Protein AF-A0A7G8Q4E8-F1 (afdb_monomer_lite)

Foldseek 3Di:
DQAAAQDGDLVSLCVFFNDDSDQLQAADVHPGADVDPQQVLGHNHSVPGDRNSRHRGGLFWDKDKEKEAEEDEDEPEPDPPDQKDKDKTKMFMDIDIDLPAKWKAKDWPDKDLPWDDWDWGDRDRMTITITIHGEQRWIKTKMWMWMDSPPDIDIYIYIYTYHHYYDD

Radius of gyration: 24.04 Å; chains: 1; bounding box: 53×22×68 Å

Secondary structure (DSSP, 8-state):
--B--SS--HHHHHHHH-SSS-GGGG-BTSSSB--SGGGTTS-SSGGG--GGGGTT-BS----EEEEEE-EEEEE--S----SEEEEEEEEEEEEESTTS--EEEEEEEEEETT--S-B---SSSEEEEEEEEEBTS-EEEEEEEEEE-SS-EEEEEEEEEEEEE---

Structure (mmCIF, N/CA/C/O backbone):
data_AF-A0A7G8Q4E8-F1
#
_entry.id   AF-A0A7G8Q4E8-F1
#
loop_
_atom_site.group_PDB
_atom_site.id
_atom_site.type_symbol
_atom_site.label_atom_id
_atom_site.label_alt_id
_atom_site.label_comp_id
_atom_site.label_asym_id
_atom_site.label_entity_id
_atom_site.label_seq_id
_atom_site.pdbx_PDB_ins_code
_atom_site.Cartn_x
_atom_site.Cartn_y
_atom_site.Cartn_z
_atom_site.occupancy
_atom_site.B_iso_or_equiv
_atom_site.auth_seq_id
_atom_site.auth_comp_id
_atom_site.auth_asym_id
_atom_site.auth_atom_id
_atom_site.pdbx_PDB_model_num
ATOM 1 N N . MET A 1 1 ? -3.031 -4.832 23.045 1.00 62.97 1 MET A N 1
ATOM 2 C CA . MET A 1 1 ? -4.295 -4.534 22.346 1.00 62.97 1 MET A CA 1
ATOM 3 C C . MET A 1 1 ? -5.401 -4.659 23.369 1.00 62.97 1 MET A C 1
ATOM 5 O O . MET A 1 1 ? -5.526 -5.732 23.943 1.00 62.97 1 MET A O 1
ATOM 9 N N . ALA A 1 2 ? -6.085 -3.564 23.694 1.00 76.00 2 ALA A N 1
ATOM 10 C CA . ALA A 1 2 ? -7.122 -3.586 24.716 1.00 76.00 2 ALA A CA 1
ATOM 11 C C . ALA A 1 2 ? -8.454 -4.004 24.078 1.00 76.00 2 ALA A C 1
ATOM 13 O O . ALA A 1 2 ? -8.863 -3.472 23.043 1.00 76.00 2 ALA A O 1
ATOM 14 N N . THR A 1 3 ? -9.099 -4.988 24.682 1.00 89.50 3 THR A N 1
ATOM 15 C CA . THR A 1 3 ? -10.456 -5.425 24.358 1.00 89.50 3 THR A CA 1
ATOM 16 C C . THR A 1 3 ? -11.281 -5.271 25.616 1.00 89.50 3 THR A C 1
ATOM 18 O O . THR A 1 3 ? -10.781 -5.513 26.717 1.00 89.50 3 THR A O 1
ATOM 21 N N . VAL A 1 4 ? -12.539 -4.899 25.460 1.00 92.31 4 VAL A N 1
ATOM 22 C CA . VAL A 1 4 ? -13.458 -4.807 26.589 1.00 92.31 4 VAL A CA 1
ATOM 23 C C . VAL A 1 4 ? -13.683 -6.217 27.178 1.00 92.31 4 VAL A C 1
ATOM 25 O O . VAL A 1 4 ? -13.922 -7.162 26.416 1.00 92.31 4 VAL A O 1
ATOM 28 N N . PRO A 1 5 ? -13.569 -6.401 28.508 1.00 94.44 5 PRO A N 1
ATOM 29 C CA . PRO A 1 5 ? -13.667 -7.711 29.153 1.00 94.44 5 PRO A CA 1
ATOM 30 C C . PRO A 1 5 ? -15.104 -8.262 29.161 1.00 94.44 5 PRO A C 1
ATOM 32 O O . PRO A 1 5 ? -16.059 -7.569 28.825 1.00 94.44 5 PRO A O 1
ATOM 35 N N . ALA A 1 6 ? -15.267 -9.520 29.590 1.00 94.06 6 ALA A N 1
ATOM 36 C CA . ALA A 1 6 ? -16.565 -10.208 29.642 1.00 94.06 6 ALA A CA 1
ATOM 37 C C . ALA A 1 6 ? -17.593 -9.574 30.600 1.00 94.06 6 ALA A C 1
ATOM 39 O O . ALA A 1 6 ? -18.791 -9.727 30.386 1.00 94.06 6 ALA A O 1
ATOM 40 N N . ASN A 1 7 ? -17.131 -8.853 31.626 1.00 94.25 7 ASN A N 1
ATOM 41 C CA . ASN A 1 7 ? -17.969 -8.090 32.555 1.00 94.25 7 ASN A CA 1
ATOM 42 C C . ASN A 1 7 ? -17.625 -6.598 32.429 1.00 94.25 7 ASN A C 1
ATOM 44 O O . ASN A 1 7 ? -16.847 -6.085 33.234 1.00 94.25 7 ASN A O 1
ATOM 48 N N . PRO A 1 8 ? -18.124 -5.930 31.379 1.00 95.31 8 PRO A N 1
ATOM 49 C CA . PRO A 1 8 ? -17.721 -4.578 31.029 1.00 95.31 8 PRO A CA 1
ATOM 50 C C . PRO A 1 8 ? -18.204 -3.541 32.038 1.00 95.31 8 PRO A C 1
ATOM 52 O O . PRO A 1 8 ? -19.367 -3.530 32.439 1.00 95.31 8 PRO A O 1
ATOM 55 N N . SER A 1 9 ? -17.315 -2.614 32.379 1.00 95.69 9 SER A N 1
ATOM 56 C CA . SER A 1 9 ? -17.631 -1.376 33.086 1.00 95.69 9 SER A CA 1
ATOM 57 C C . SER A 1 9 ? -17.458 -0.156 32.174 1.00 95.69 9 SER A C 1
ATOM 59 O O . SER A 1 9 ? -16.783 -0.212 31.146 1.00 95.69 9 SER A O 1
ATOM 61 N N . LEU A 1 10 ? -18.025 0.989 32.570 1.00 94.94 10 LEU A N 1
ATOM 62 C CA . LEU A 1 10 ? -17.776 2.266 31.883 1.00 94.94 10 LEU A CA 1
ATOM 63 C C . LEU A 1 10 ? -16.286 2.629 31.860 1.00 94.94 10 LEU A C 1
ATOM 65 O O . LEU A 1 10 ? -15.799 3.160 30.866 1.00 94.94 10 LEU A O 1
ATOM 69 N N . GLN A 1 11 ? -15.543 2.292 32.918 1.00 95.19 11 GLN A N 1
ATOM 70 C CA . GLN A 1 11 ? -14.105 2.535 32.957 1.00 95.19 11 GLN A CA 1
ATOM 71 C C . GLN A 1 11 ? -13.361 1.696 31.911 1.00 95.19 11 GLN A C 1
ATOM 73 O O . GLN A 1 11 ? -12.400 2.182 31.324 1.00 95.19 11 GLN A O 1
ATOM 78 N N . ASP A 1 12 ? -13.813 0.472 31.624 1.00 94.62 12 ASP A N 1
ATOM 79 C CA . ASP A 1 12 ? -13.217 -0.347 30.563 1.00 94.62 12 ASP A CA 1
ATOM 80 C C . ASP A 1 12 ? -13.420 0.280 29.183 1.00 94.62 12 ASP A C 1
ATOM 82 O O . ASP A 1 12 ? -12.501 0.265 28.365 1.00 94.62 12 ASP A O 1
ATOM 86 N N . LEU A 1 13 ? -14.582 0.896 28.935 1.00 93.88 13 LEU A N 1
ATOM 87 C CA . LEU A 1 13 ? -14.824 1.652 27.704 1.00 93.88 13 LEU A CA 1
ATOM 88 C C . LEU A 1 13 ? -13.880 2.846 27.585 1.00 93.88 13 LEU A C 1
ATOM 90 O O . LEU A 1 13 ? -13.263 3.020 26.538 1.00 93.88 13 LEU A O 1
ATOM 94 N N . VAL A 1 14 ? -13.696 3.615 28.661 1.00 92.00 14 VAL A N 1
ATOM 95 C CA . VAL A 1 14 ? -12.724 4.721 28.695 1.00 92.00 14 VAL A CA 1
ATOM 96 C C . VAL A 1 14 ? -11.303 4.207 28.453 1.00 92.00 14 VAL A C 1
ATOM 98 O O . VAL A 1 14 ? -10.547 4.812 27.698 1.00 92.00 14 VAL A O 1
ATOM 101 N N . ASN A 1 15 ? -10.938 3.067 29.036 1.00 89.19 15 ASN A N 1
ATOM 102 C CA . ASN A 1 15 ? -9.609 2.483 28.871 1.00 89.19 15 ASN A CA 1
ATOM 103 C C . ASN A 1 15 ? -9.355 1.978 27.438 1.00 89.19 15 ASN A C 1
ATOM 105 O O . ASN A 1 15 ? -8.225 2.055 26.957 1.00 89.19 15 ASN A O 1
ATOM 109 N N . VAL A 1 16 ? -10.376 1.442 26.759 1.00 89.44 16 VAL A N 1
ATOM 110 C CA . VAL A 1 16 ? -10.256 0.872 25.403 1.00 89.44 16 VAL A CA 1
ATOM 111 C C . VAL A 1 16 ? -10.431 1.934 24.312 1.00 89.44 16 VAL A C 1
ATOM 113 O O . VAL A 1 16 ? -9.680 1.943 23.337 1.00 89.44 16 VAL A O 1
ATOM 116 N N . PHE A 1 17 ? -11.416 2.818 24.461 1.00 87.94 17 PHE A N 1
ATOM 117 C CA . PHE A 1 17 ? -11.867 3.762 23.432 1.00 87.94 17 PHE A CA 1
ATOM 118 C C . PHE A 1 17 ? -11.588 5.240 23.774 1.00 87.94 17 PHE A C 1
ATOM 120 O O . PHE A 1 17 ? -11.734 6.096 22.905 1.00 87.94 17 PHE A O 1
ATOM 127 N N . GLY A 1 18 ? -11.171 5.569 25.004 1.00 87.56 18 GLY A N 1
ATOM 128 C CA . GLY A 1 18 ? -11.050 6.954 25.487 1.00 87.56 18 GLY A CA 1
ATOM 129 C C . GLY A 1 18 ? -12.408 7.591 25.791 1.00 87.56 18 GLY A C 1
ATOM 130 O O . GLY A 1 18 ? -13.414 6.895 25.849 1.00 87.56 1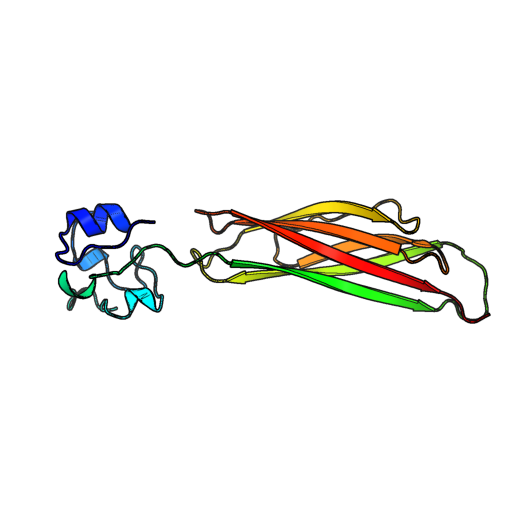8 GLY A O 1
ATOM 131 N N . GLY A 1 19 ? -12.462 8.914 25.969 1.00 87.81 19 GLY A N 1
ATOM 132 C CA . GLY A 1 19 ? -13.724 9.666 26.015 1.00 87.81 19 GLY A CA 1
ATOM 133 C C . GLY A 1 19 ? -14.264 10.044 27.408 1.00 87.81 19 GLY A C 1
ATOM 134 O O . GLY A 1 19 ? -13.593 9.839 28.418 1.00 87.81 19 GLY A O 1
ATOM 135 N N . PRO A 1 20 ? -15.465 10.652 27.450 1.00 86.56 20 PRO A N 1
ATOM 136 C CA . PRO A 1 20 ? -16.015 11.343 28.626 1.00 86.56 20 PRO A CA 1
ATOM 137 C C . PRO A 1 20 ? -16.535 10.440 29.759 1.00 86.56 20 PRO A C 1
ATOM 139 O O . PRO A 1 20 ? -16.848 10.951 30.833 1.00 86.56 20 PRO A O 1
ATOM 142 N N . GLY A 1 21 ? -16.610 9.118 29.563 1.00 87.25 21 GLY A N 1
ATOM 143 C CA . GLY A 1 21 ? -17.065 8.183 30.600 1.00 87.25 21 GLY A CA 1
ATOM 144 C C . GLY A 1 21 ? -18.586 8.052 30.741 1.00 87.25 21 GLY A C 1
ATOM 145 O O . GLY A 1 21 ? -19.054 7.554 31.763 1.00 87.25 21 GLY A O 1
ATOM 146 N N . ASP A 1 22 ? -19.357 8.453 29.728 1.00 92.62 22 ASP A N 1
ATOM 147 C CA . ASP A 1 22 ? -20.792 8.169 29.595 1.00 92.62 22 ASP A CA 1
ATOM 148 C C . ASP A 1 22 ? -21.068 7.169 28.467 1.00 92.62 22 ASP A C 1
ATOM 150 O O . ASP A 1 22 ? -20.412 7.190 27.431 1.00 92.62 22 ASP A O 1
ATOM 154 N N . LEU A 1 23 ? -22.063 6.297 28.649 1.00 93.81 23 LEU A N 1
ATOM 155 C CA . LEU A 1 23 ? -22.327 5.207 27.704 1.00 93.81 23 LEU A CA 1
ATOM 156 C C . LEU A 1 23 ? -22.778 5.717 26.324 1.00 93.81 23 LEU A C 1
ATOM 158 O O . LEU A 1 23 ? -22.402 5.144 25.306 1.00 93.81 23 LEU A O 1
ATOM 162 N N . PHE A 1 24 ? -23.543 6.811 26.286 1.00 93.50 24 PHE A N 1
ATOM 163 C CA . PHE A 1 24 ? -24.178 7.352 25.077 1.00 93.50 24 PHE A CA 1
ATOM 164 C C . PHE A 1 24 ? -23.170 7.830 24.019 1.00 93.50 24 PHE A C 1
ATOM 166 O O . PHE A 1 24 ? -23.496 7.872 22.829 1.00 93.50 24 PHE A O 1
ATOM 173 N N . SER A 1 25 ? -21.940 8.137 24.434 1.00 93.00 25 SER A N 1
ATOM 174 C CA . SER A 1 25 ? -20.835 8.542 23.560 1.00 93.00 25 SER A CA 1
ATOM 175 C C . SER A 1 25 ? -20.199 7.391 22.761 1.00 93.00 25 SER A C 1
ATOM 177 O O . SER A 1 25 ? -19.428 7.644 21.833 1.00 93.00 25 SER A O 1
ATOM 179 N N . TYR A 1 26 ? -20.517 6.131 23.080 1.00 94.00 26 TYR A N 1
ATOM 180 C CA . TYR A 1 26 ? -19.853 4.941 22.527 1.00 94.00 26 TYR A CA 1
ATOM 181 C C . TYR A 1 26 ? -20.682 4.189 21.472 1.00 94.00 26 TYR A C 1
ATOM 183 O O . TYR A 1 26 ? -20.517 2.984 21.293 1.00 94.00 26 TYR A O 1
ATOM 191 N N . ALA A 1 27 ? -21.576 4.868 20.748 1.00 94.69 27 ALA A N 1
ATOM 192 C CA . ALA A 1 27 ? -22.287 4.229 19.640 1.00 94.69 27 ALA A CA 1
ATOM 193 C C . ALA A 1 27 ? -21.312 3.785 18.539 1.00 94.69 27 ALA A C 1
ATOM 195 O O . ALA A 1 27 ? -20.378 4.515 18.184 1.00 94.69 27 ALA A O 1
ATOM 196 N N . ARG A 1 28 ? -21.537 2.592 17.976 1.00 92.31 28 ARG A N 1
ATOM 197 C CA . ARG A 1 28 ? -20.723 2.076 16.870 1.00 92.31 28 ARG A CA 1
ATOM 198 C C . ARG A 1 28 ? -20.829 2.999 15.659 1.00 92.31 28 ARG A C 1
ATOM 200 O O . ARG A 1 28 ? -21.919 3.356 15.231 1.00 92.31 28 ARG A O 1
ATOM 207 N N . GLY A 1 29 ? -19.684 3.332 15.069 1.00 83.75 29 GLY A N 1
ATOM 208 C CA . GLY A 1 29 ? -19.599 4.289 13.965 1.00 83.75 29 GLY A CA 1
ATOM 209 C C . GLY A 1 29 ? -19.691 5.749 14.400 1.00 83.75 29 GLY A C 1
ATOM 210 O O . GLY A 1 29 ? -19.625 6.630 13.546 1.00 83.75 29 GLY A O 1
ATOM 211 N N . GLY A 1 30 ? -19.802 6.009 15.706 1.00 84.62 30 GLY A N 1
ATOM 212 C CA . GLY A 1 30 ? -19.587 7.324 16.292 1.00 84.62 30 GLY A CA 1
ATOM 213 C C . GLY A 1 30 ? -18.101 7.686 16.382 1.00 84.62 30 GLY A C 1
ATOM 214 O O . GLY A 1 30 ? -17.232 7.014 15.829 1.00 84.62 30 GLY A O 1
ATOM 215 N N . GLY A 1 31 ? -17.797 8.758 17.119 1.00 81.81 31 GLY A N 1
ATOM 216 C CA . GLY A 1 31 ? -16.431 9.286 17.230 1.00 81.81 31 GLY A CA 1
ATOM 217 C C . GLY A 1 31 ? -15.456 8.430 18.049 1.00 81.81 31 GLY A C 1
ATOM 218 O O . GLY A 1 31 ? -14.252 8.620 17.918 1.00 81.81 31 GLY A O 1
ATOM 219 N N . LEU A 1 32 ? -15.955 7.513 18.888 1.00 88.12 32 LEU A N 1
ATOM 220 C CA . LEU A 1 32 ? -15.127 6.707 19.800 1.00 88.12 32 LEU A CA 1
ATOM 221 C C . LEU A 1 32 ? -15.034 5.232 19.402 1.00 88.12 32 LEU A C 1
ATOM 223 O O . LEU A 1 32 ? -13.978 4.627 19.553 1.00 88.12 32 LEU A O 1
ATOM 227 N N . VAL A 1 33 ? -16.126 4.638 18.911 1.00 88.94 33 VAL A N 1
ATOM 228 C CA . VAL A 1 33 ? -16.211 3.194 18.644 1.00 88.94 33 VAL A CA 1
ATOM 229 C C . VAL A 1 33 ? -16.230 2.952 17.140 1.00 88.94 33 VAL A C 1
ATOM 231 O O . VAL A 1 33 ? -17.238 3.241 16.490 1.00 88.94 33 VAL A O 1
ATOM 234 N N . PRO A 1 34 ? -15.153 2.392 16.560 1.00 84.38 34 PRO A N 1
ATOM 235 C CA . PRO A 1 34 ? -15.069 2.173 15.122 1.00 84.38 34 PRO A CA 1
ATOM 236 C C . PRO A 1 34 ? -16.184 1.268 14.592 1.00 84.38 34 PRO A C 1
ATOM 238 O O . PRO A 1 34 ? -16.570 0.285 15.234 1.00 84.38 34 PRO A O 1
ATOM 241 N N . ASN A 1 35 ? -16.660 1.558 13.378 1.00 84.75 35 ASN A N 1
ATOM 242 C CA . ASN A 1 35 ? -17.623 0.715 12.672 1.00 84.75 35 ASN A CA 1
ATOM 243 C C . ASN A 1 35 ? -16.939 -0.486 11.994 1.00 84.75 35 ASN A C 1
ATOM 245 O O . ASN A 1 35 ? -16.769 -0.520 10.777 1.00 84.75 35 ASN A O 1
ATOM 249 N N . ILE A 1 36 ? -16.536 -1.466 12.800 1.00 79.00 36 ILE A N 1
ATOM 250 C CA . ILE A 1 36 ? -15.834 -2.684 12.368 1.00 79.00 36 ILE A CA 1
ATOM 251 C C . ILE A 1 36 ? -16.586 -3.945 12.785 1.00 79.00 36 ILE A C 1
ATOM 253 O O . ILE A 1 36 ? -17.359 -3.915 13.742 1.00 79.00 36 ILE A O 1
ATOM 257 N N . SER A 1 37 ? -16.309 -5.067 12.113 1.00 83.19 37 SER A N 1
ATOM 258 C CA . SER A 1 37 ? -16.967 -6.360 12.362 1.00 83.19 37 SER A CA 1
ATOM 259 C C . SER A 1 37 ? -16.914 -6.815 13.824 1.00 83.19 37 SER A C 1
ATOM 261 O O . SER A 1 37 ? -17.882 -7.367 14.333 1.00 83.19 37 SER A O 1
ATOM 263 N N . GLN A 1 38 ? -15.808 -6.537 14.516 1.00 84.50 38 GLN A N 1
ATOM 264 C CA . GLN A 1 38 ? -15.582 -6.875 15.923 1.00 84.50 38 GLN A CA 1
ATOM 265 C C . GLN A 1 38 ? -16.534 -6.124 16.860 1.00 84.50 38 GLN A C 1
ATOM 267 O O . GLN A 1 38 ? -16.826 -6.605 17.948 1.00 84.50 38 GLN A O 1
ATOM 272 N N . ASN A 1 39 ? -17.041 -4.969 16.425 1.00 90.06 39 ASN A N 1
ATOM 273 C CA . ASN A 1 39 ? -17.940 -4.131 17.204 1.00 90.06 39 ASN A CA 1
ATOM 274 C C . ASN A 1 39 ? -19.404 -4.300 16.774 1.00 90.06 39 ASN A C 1
ATOM 276 O O . ASN A 1 39 ? -20.246 -3.591 17.299 1.00 90.06 39 ASN A O 1
ATOM 280 N N . TYR A 1 40 ? -19.756 -5.210 15.853 1.00 91.00 40 TYR A N 1
ATOM 281 C CA . TYR A 1 40 ? -21.143 -5.356 15.364 1.00 91.00 40 TYR A CA 1
ATOM 282 C C . TYR A 1 40 ? -22.155 -5.794 16.434 1.00 91.00 40 TYR A C 1
ATOM 284 O O . TYR A 1 40 ? -23.355 -5.661 16.211 1.00 91.00 40 TYR A O 1
ATOM 292 N N . GLY A 1 41 ? -21.691 -6.259 17.599 1.00 93.31 41 GLY A N 1
ATOM 293 C CA . GLY A 1 41 ? -22.539 -6.433 18.784 1.00 93.31 41 GLY A CA 1
ATOM 294 C C . GLY A 1 41 ? -22.983 -5.115 19.434 1.00 93.31 41 GLY A C 1
ATOM 295 O O . GLY A 1 41 ? -23.997 -5.099 20.124 1.00 93.31 41 GLY A O 1
ATOM 296 N N . VAL A 1 42 ? -22.265 -4.014 19.184 1.00 95.06 42 VAL A N 1
ATOM 297 C CA . VAL A 1 42 ? -22.546 -2.662 19.687 1.00 95.06 42 VAL A CA 1
ATOM 298 C C . VAL A 1 42 ? -23.557 -1.956 18.785 1.00 95.06 42 VAL A C 1
ATOM 300 O O . VAL A 1 42 ? -23.375 -1.860 17.563 1.00 95.06 42 VAL A O 1
ATOM 303 N N . SER A 1 43 ? -24.611 -1.421 19.409 1.00 95.75 43 SER A N 1
ATOM 304 C CA . SER A 1 43 ? -25.621 -0.600 18.737 1.00 95.75 43 SER A CA 1
ATOM 305 C C . SER A 1 43 ? -24.985 0.628 18.068 1.00 95.75 43 SER A C 1
ATOM 307 O O . SER A 1 43 ? -24.098 1.280 18.618 1.00 95.75 43 SER A O 1
ATOM 309 N N . ASP A 1 44 ? -25.447 0.967 16.867 1.00 92.88 44 ASP A N 1
ATOM 310 C CA . ASP A 1 44 ? -25.126 2.234 16.191 1.00 92.88 44 ASP A CA 1
ATOM 311 C C . ASP A 1 44 ? -26.025 3.394 16.658 1.00 92.88 44 ASP A C 1
ATOM 313 O O . ASP A 1 44 ? -25.794 4.553 16.320 1.00 92.88 44 ASP A O 1
ATOM 317 N N . ASN A 1 45 ? -27.025 3.098 17.489 1.00 93.56 45 ASN A N 1
ATOM 318 C CA . ASN A 1 45 ? -27.905 4.070 18.114 1.00 93.56 45 ASN A CA 1
ATOM 319 C C . ASN A 1 45 ? -27.551 4.238 19.598 1.00 93.56 45 ASN A C 1
ATOM 321 O O . ASN A 1 45 ? -27.728 3.304 20.388 1.00 93.56 45 ASN A O 1
ATOM 325 N N . SER A 1 46 ? -27.115 5.447 19.972 1.00 91.69 46 SER A N 1
ATOM 326 C CA . SER A 1 46 ? -26.713 5.820 21.336 1.00 91.69 46 SER A CA 1
ATOM 327 C C . SER A 1 46 ? -27.769 5.544 22.408 1.00 91.69 46 SER A C 1
ATOM 329 O O . SER A 1 46 ? -27.412 5.337 23.563 1.00 91.69 46 SER A O 1
ATOM 331 N N . TRP A 1 47 ? -29.056 5.514 22.054 1.00 90.88 47 TRP A N 1
ATOM 332 C CA . TRP A 1 47 ? -30.156 5.298 23.001 1.00 90.88 47 TRP A CA 1
ATOM 333 C C . TRP A 1 47 ? -30.415 3.823 23.336 1.00 90.88 47 TRP A C 1
ATOM 335 O O . TRP A 1 47 ? -31.145 3.540 24.281 1.00 90.88 47 TRP A O 1
ATOM 345 N N . TYR A 1 48 ? -29.819 2.893 22.584 1.00 92.94 48 TYR A N 1
ATOM 346 C CA . TYR A 1 48 ? -29.968 1.443 22.773 1.00 92.94 48 TYR A CA 1
ATOM 347 C C . TYR A 1 48 ? -28.649 0.764 23.161 1.00 92.94 48 TYR A C 1
ATOM 349 O O . TYR A 1 48 ? -28.451 -0.422 22.892 1.00 92.94 48 TYR A O 1
ATOM 357 N N . LEU A 1 49 ? -27.724 1.528 23.748 1.00 95.69 49 LEU A N 1
ATOM 358 C CA . LEU A 1 49 ? -26.451 0.999 24.214 1.00 95.69 49 LEU A CA 1
ATOM 359 C C . LEU A 1 49 ? -26.601 0.318 25.569 1.00 95.69 49 LEU A C 1
ATOM 361 O O . LEU A 1 49 ? -27.160 0.876 26.511 1.00 95.69 49 LEU A O 1
ATOM 365 N N . GLU A 1 50 ? -26.007 -0.862 25.677 1.00 95.44 50 GLU A N 1
ATOM 366 C CA . GLU A 1 50 ? -25.870 -1.602 26.926 1.00 95.44 50 GLU A CA 1
ATOM 367 C C . GLU A 1 50 ? -24.418 -2.041 27.084 1.00 95.44 50 GLU A C 1
ATOM 369 O O . GLU A 1 50 ? -23.784 -2.441 26.110 1.00 95.44 50 GLU A O 1
ATOM 374 N N . LEU A 1 51 ? -23.885 -2.029 28.311 1.00 95.75 51 LEU A N 1
ATOM 375 C CA . LEU A 1 51 ? -22.493 -2.433 28.560 1.00 95.75 51 LEU A CA 1
ATOM 376 C C . LEU A 1 51 ? -22.192 -3.836 28.006 1.00 95.75 51 LEU A C 1
ATOM 378 O O . LE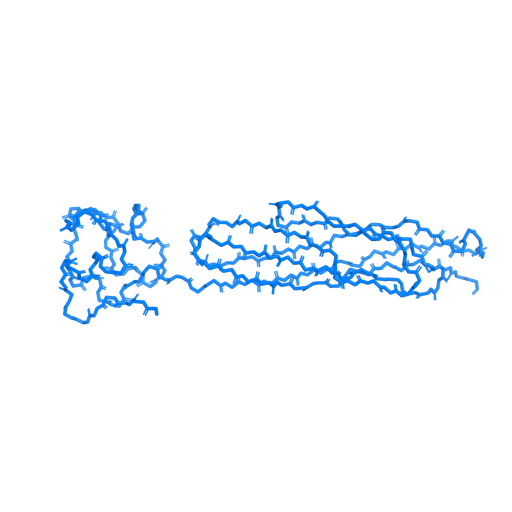U A 1 51 ? -21.139 -4.041 27.411 1.00 95.75 51 LEU A O 1
ATOM 382 N N . ALA A 1 52 ? -23.137 -4.774 28.116 1.00 95.38 52 ALA A N 1
ATOM 383 C CA . ALA A 1 52 ? -22.988 -6.146 27.630 1.00 95.38 52 ALA A CA 1
ATOM 384 C C . ALA A 1 52 ? -22.718 -6.252 26.115 1.00 95.38 52 ALA A C 1
ATOM 386 O O . ALA A 1 52 ? -22.066 -7.196 25.676 1.00 95.38 52 ALA A O 1
ATOM 387 N N . GLN A 1 53 ? -23.161 -5.276 25.317 1.00 96.12 53 GLN A N 1
ATOM 388 C CA . GLN A 1 53 ? -22.919 -5.241 23.870 1.00 96.12 53 GLN A CA 1
ATOM 389 C C . GLN A 1 53 ? -21.440 -5.045 23.517 1.00 96.12 53 GLN A C 1
ATOM 391 O O . GLN A 1 53 ? -21.011 -5.368 22.411 1.00 96.12 53 GLN A O 1
ATOM 396 N N . PHE A 1 54 ? -20.660 -4.510 24.457 1.00 95.12 54 PHE A N 1
ATOM 397 C CA . PHE A 1 54 ? -19.254 -4.205 24.253 1.00 95.12 54 PHE A CA 1
ATOM 398 C C . PHE A 1 54 ? -18.331 -5.371 24.587 1.00 95.12 54 PHE A C 1
ATOM 400 O O . PHE A 1 54 ? -17.132 -5.221 24.420 1.00 95.12 54 PHE A O 1
ATOM 407 N N . VAL A 1 55 ? -18.820 -6.526 25.045 1.00 95.19 55 VAL A N 1
ATOM 408 C CA . VAL A 1 55 ? -17.946 -7.668 25.358 1.00 95.19 55 VAL A CA 1
ATOM 409 C C . VAL A 1 55 ? -17.111 -8.056 24.132 1.00 95.19 55 VAL A C 1
ATOM 411 O O . VAL A 1 55 ? -17.648 -8.405 23.085 1.00 95.19 55 VAL A O 1
ATOM 414 N N . GLY A 1 56 ? -15.782 -7.990 24.260 1.00 90.88 56 GLY A N 1
ATOM 415 C CA . GLY A 1 56 ? -14.850 -8.251 23.159 1.00 90.88 56 GLY A CA 1
ATOM 416 C C . GLY A 1 56 ? -14.727 -7.121 22.129 1.00 90.88 56 GLY A C 1
ATOM 417 O O . GLY A 1 56 ? -13.875 -7.212 21.243 1.00 90.88 56 GLY A O 1
ATOM 418 N N . ALA A 1 57 ? -15.509 -6.044 22.260 1.00 91.25 57 ALA A N 1
ATOM 419 C CA . ALA A 1 57 ? -15.379 -4.857 21.431 1.00 91.25 57 ALA A CA 1
ATOM 420 C C . ALA A 1 57 ? -13.999 -4.226 21.625 1.00 91.25 57 ALA A C 1
ATOM 422 O O . ALA A 1 57 ? -13.365 -4.314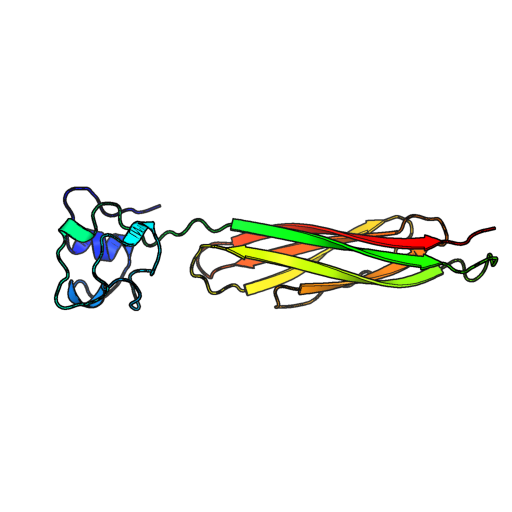 22.686 1.00 91.25 57 ALA A O 1
ATOM 423 N N . THR A 1 58 ? -13.513 -3.592 20.569 1.00 87.31 58 THR A N 1
ATOM 424 C CA . THR A 1 58 ? -12.158 -3.065 20.546 1.00 87.31 58 THR A CA 1
ATOM 425 C C . THR A 1 58 ? -12.053 -1.825 19.680 1.00 87.31 58 THR A C 1
ATOM 427 O O . THR A 1 58 ? -12.739 -1.673 18.667 1.00 87.31 58 THR A O 1
ATOM 430 N N . ASN A 1 59 ? -11.150 -0.936 20.082 1.00 80.06 59 ASN A N 1
ATOM 431 C CA . ASN A 1 59 ? -10.695 0.168 19.248 1.00 80.06 59 ASN A CA 1
ATOM 432 C C . ASN A 1 59 ? -9.617 -0.284 18.242 1.00 80.06 59 ASN A C 1
ATOM 434 O O . ASN A 1 59 ? -9.055 0.518 17.505 1.00 80.06 59 ASN A O 1
ATOM 438 N N . TYR A 1 60 ? -9.274 -1.576 18.234 1.00 71.50 60 TYR A N 1
ATOM 439 C CA . TYR A 1 60 ? -8.261 -2.124 17.352 1.00 71.50 60 TYR A CA 1
ATOM 440 C C . TYR A 1 60 ? -8.873 -2.759 16.110 1.00 71.50 60 TYR A C 1
ATOM 442 O O . TYR A 1 60 ? -9.567 -3.773 16.172 1.00 71.50 60 TYR A O 1
ATOM 450 N N . VAL A 1 61 ? -8.499 -2.222 14.959 1.00 66.94 61 VAL A N 1
ATOM 451 C CA . VAL A 1 61 ? -8.634 -2.912 13.682 1.00 66.94 61 VAL A CA 1
ATOM 452 C C . VAL A 1 61 ? -7.228 -3.314 13.253 1.00 66.94 61 VAL A C 1
ATOM 454 O O . VAL A 1 61 ? -6.361 -2.438 13.214 1.00 66.94 61 VAL A O 1
ATOM 457 N N . PRO A 1 62 ? -6.963 -4.592 12.922 1.00 70.56 62 PRO A N 1
ATOM 458 C CA . PRO A 1 62 ? -5.661 -4.998 12.416 1.00 70.56 62 PRO A CA 1
ATOM 459 C C . PRO A 1 62 ? -5.254 -4.120 11.241 1.00 70.56 62 PRO A C 1
ATOM 461 O O . PRO A 1 62 ? -5.888 -4.140 10.188 1.00 70.56 62 PRO A O 1
ATOM 464 N N . PHE A 1 63 ? -4.213 -3.320 11.438 1.00 83.25 63 PHE A N 1
ATOM 465 C CA . PHE A 1 63 ? -3.628 -2.555 10.360 1.00 83.25 63 PHE A CA 1
ATOM 466 C C . PHE A 1 63 ? -2.831 -3.517 9.484 1.00 83.25 63 PHE A C 1
ATOM 468 O O . PHE A 1 63 ? -1.951 -4.234 9.963 1.00 83.25 63 PHE A O 1
ATOM 475 N N . THR A 1 64 ? -3.171 -3.572 8.204 1.00 90.44 64 THR A N 1
ATOM 476 C CA . THR A 1 64 ? -2.461 -4.388 7.223 1.00 90.44 64 THR A CA 1
ATOM 477 C C . THR A 1 64 ? -2.077 -3.517 6.051 1.00 90.44 64 THR A C 1
ATOM 479 O O . THR A 1 64 ? -2.884 -2.733 5.547 1.00 90.44 64 THR A O 1
ATOM 482 N N . ALA A 1 65 ? -0.834 -3.668 5.617 1.00 94.88 65 ALA A N 1
ATOM 483 C CA . ALA A 1 65 ? -0.311 -2.947 4.485 1.00 94.88 65 ALA A CA 1
ATOM 484 C C . ALA A 1 65 ? 0.415 -3.891 3.526 1.00 94.88 65 ALA A C 1
ATOM 486 O O . ALA A 1 65 ? 1.057 -4.860 3.927 1.00 94.88 65 ALA A O 1
ATOM 487 N N . SER A 1 66 ? 0.339 -3.582 2.237 1.00 97.25 66 SER A N 1
ATOM 488 C CA . SER A 1 66 ? 1.160 -4.199 1.197 1.00 97.25 66 SER A CA 1
ATOM 489 C C . SER A 1 66 ? 1.510 -3.169 0.128 1.00 97.25 66 SER A C 1
ATOM 491 O O . SER A 1 66 ? 0.901 -2.102 0.057 1.00 97.25 66 SER A O 1
ATOM 493 N N . ALA A 1 67 ? 2.495 -3.470 -0.712 1.00 96.81 67 ALA A N 1
ATOM 494 C CA . ALA A 1 67 ? 2.795 -2.662 -1.883 1.00 96.81 67 A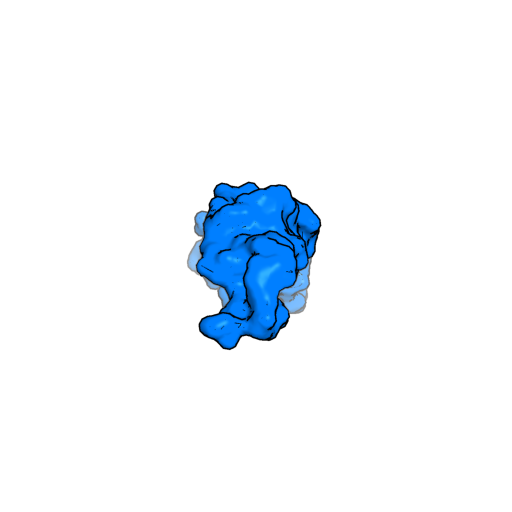LA A CA 1
ATOM 495 C C . ALA A 1 67 ? 3.074 -3.549 -3.093 1.00 96.81 67 ALA A C 1
ATOM 497 O O . ALA A 1 67 ? 3.564 -4.670 -2.975 1.00 96.81 67 ALA A O 1
ATOM 498 N N . THR A 1 68 ? 2.761 -3.018 -4.267 1.00 97.50 68 THR A N 1
ATOM 499 C CA . THR A 1 68 ? 3.050 -3.637 -5.559 1.00 97.50 68 THR A CA 1
ATOM 500 C C . THR A 1 68 ? 3.779 -2.636 -6.435 1.00 97.50 68 THR A C 1
ATOM 502 O O . THR A 1 68 ? 3.505 -1.435 -6.386 1.00 97.50 68 THR A O 1
ATOM 505 N N . GLY A 1 69 ? 4.734 -3.122 -7.220 1.00 94.69 69 GLY A N 1
ATOM 506 C CA . GLY A 1 69 ? 5.428 -2.326 -8.220 1.00 94.69 69 GLY A CA 1
ATOM 507 C C . GLY A 1 69 ? 5.070 -2.817 -9.612 1.00 94.69 69 GLY A C 1
ATOM 508 O O . GLY A 1 69 ? 4.846 -4.009 -9.827 1.00 94.69 69 GLY A O 1
ATOM 509 N N . SER A 1 70 ? 4.985 -1.887 -10.555 1.00 95.06 70 SER A N 1
ATOM 510 C CA . SER A 1 70 ? 4.625 -2.190 -11.936 1.00 95.06 70 SER A CA 1
ATOM 511 C C . SER A 1 70 ? 5.865 -2.389 -12.799 1.00 95.06 70 SER A C 1
ATOM 513 O O . SER A 1 70 ? 6.930 -1.815 -12.549 1.00 95.06 70 SER A O 1
ATOM 515 N N . THR A 1 71 ? 5.705 -3.162 -13.871 1.00 95.19 71 THR A N 1
ATOM 516 C CA . THR A 1 71 ? 6.721 -3.303 -14.916 1.00 95.19 71 THR A CA 1
ATOM 517 C C . THR A 1 71 ? 6.328 -2.481 -16.134 1.00 95.19 71 THR A C 1
ATOM 519 O O . THR A 1 71 ? 5.205 -2.591 -16.618 1.00 95.19 71 THR A O 1
ATOM 522 N N . VAL A 1 72 ? 7.267 -1.703 -16.664 1.00 95.00 72 VAL A N 1
ATOM 523 C CA . VAL A 1 72 ? 7.112 -0.984 -17.932 1.00 95.00 72 VAL A CA 1
ATOM 524 C C . VAL A 1 72 ? 8.180 -1.444 -18.915 1.00 95.00 72 VAL A C 1
ATOM 526 O O . VAL A 1 72 ? 9.309 -1.747 -18.535 1.00 95.00 72 VAL A O 1
ATOM 529 N N . SER A 1 73 ? 7.814 -1.530 -20.189 1.00 95.00 73 SER A N 1
ATOM 530 C CA . SER A 1 73 ? 8.675 -2.064 -21.240 1.00 95.00 73 SER A CA 1
ATOM 531 C C . SER A 1 73 ? 8.741 -1.107 -22.424 1.00 95.00 73 SER A C 1
ATOM 533 O O . SER A 1 73 ? 7.731 -0.524 -22.812 1.00 95.00 73 SER A O 1
ATOM 535 N N . PHE A 1 74 ? 9.927 -0.955 -23.004 1.00 95.25 74 PHE A N 1
ATOM 536 C CA . PHE A 1 74 ? 10.158 -0.162 -24.202 1.00 95.25 74 PHE A CA 1
ATOM 537 C C . PHE A 1 74 ? 11.078 -0.920 -25.161 1.00 95.25 74 PHE A C 1
ATOM 539 O O . PHE A 1 74 ? 12.216 -1.235 -24.814 1.00 95.25 74 PHE A O 1
ATOM 546 N N . ASN A 1 75 ? 10.591 -1.160 -26.380 1.00 95.94 75 ASN A N 1
ATOM 547 C CA . ASN A 1 75 ? 11.370 -1.755 -27.460 1.00 95.94 75 ASN A CA 1
ATOM 548 C C . ASN A 1 75 ? 11.929 -0.656 -28.375 1.00 95.94 75 ASN A C 1
ATOM 550 O O . ASN A 1 75 ? 11.174 0.126 -28.952 1.00 95.94 75 ASN A O 1
ATOM 554 N N . LEU A 1 76 ? 13.248 -0.622 -28.540 1.00 96.12 76 LEU A N 1
ATOM 555 C CA . LEU A 1 76 ? 13.956 0.285 -29.439 1.00 96.12 76 LEU A CA 1
ATOM 556 C C . LEU A 1 76 ? 13.892 -0.144 -30.920 1.00 96.12 76 LEU A C 1
ATOM 558 O O . LEU A 1 76 ? 14.284 0.615 -31.810 1.00 96.12 76 LEU A O 1
ATOM 562 N N . GLY A 1 77 ? 13.387 -1.347 -31.198 1.00 94.56 77 GLY A N 1
ATOM 563 C CA . GLY A 1 77 ? 13.373 -1.960 -32.524 1.00 94.56 77 GLY A CA 1
ATOM 564 C C . GLY A 1 77 ? 14.750 -2.500 -32.909 1.00 94.56 77 GLY A C 1
ATOM 565 O O . GLY A 1 77 ? 15.527 -2.893 -32.045 1.00 94.56 77 GLY A O 1
ATOM 566 N N . ASN A 1 78 ? 15.073 -2.513 -34.203 1.00 94.00 78 ASN A N 1
ATOM 567 C CA . ASN A 1 78 ? 16.375 -2.956 -34.717 1.00 94.00 78 ASN A CA 1
ATOM 568 C C . ASN A 1 78 ? 17.430 -1.832 -34.642 1.00 94.00 78 ASN A C 1
ATOM 570 O O . ASN A 1 78 ? 17.971 -1.382 -35.651 1.00 94.00 78 ASN A O 1
ATOM 574 N N . LYS A 1 79 ? 17.646 -1.284 -33.445 1.00 93.69 79 LYS A N 1
ATOM 575 C CA . LYS A 1 79 ? 18.666 -0.259 -33.191 1.00 93.69 79 LYS A CA 1
ATOM 576 C C . LYS A 1 79 ? 19.449 -0.623 -31.940 1.00 93.69 79 LYS A C 1
ATOM 578 O O . LYS A 1 79 ? 18.920 -1.235 -31.015 1.00 93.69 79 LYS A O 1
ATOM 583 N N . THR A 1 80 ? 20.705 -0.203 -31.895 1.00 91.06 80 THR A N 1
ATOM 584 C CA . THR A 1 80 ? 21.605 -0.385 -30.745 1.00 91.06 80 THR A CA 1
ATOM 585 C C . THR A 1 80 ? 21.852 0.918 -29.980 1.00 91.06 80 THR A C 1
ATOM 587 O O . THR A 1 80 ? 22.503 0.905 -28.938 1.00 91.06 80 THR A O 1
ATOM 590 N N . THR A 1 81 ? 21.310 2.043 -30.462 1.00 91.94 81 THR A N 1
ATOM 591 C CA . THR A 1 81 ? 21.429 3.367 -29.838 1.00 91.94 81 THR A CA 1
ATOM 592 C C . THR A 1 81 ? 20.078 4.102 -29.795 1.00 91.94 81 THR A C 1
ATOM 594 O O . THR A 1 81 ? 19.287 3.986 -30.740 1.00 91.94 81 THR A O 1
ATOM 597 N N . PRO A 1 82 ? 19.788 4.865 -28.716 1.00 92.06 82 PRO A N 1
ATOM 598 C CA . PRO A 1 82 ? 20.628 5.091 -27.531 1.00 92.06 82 PRO A CA 1
ATOM 599 C C . PRO A 1 82 ? 20.687 3.871 -26.597 1.00 92.06 82 PRO A C 1
ATOM 601 O O . PRO A 1 82 ? 19.747 3.087 -26.530 1.00 92.06 82 PRO A O 1
ATOM 604 N N . THR A 1 83 ? 21.785 3.712 -25.856 1.00 92.12 83 THR A N 1
ATOM 605 C CA . THR A 1 83 ? 21.978 2.595 -24.908 1.00 92.12 83 THR A CA 1
ATOM 606 C C . THR A 1 83 ? 21.302 2.825 -23.558 1.00 92.12 83 THR A C 1
ATOM 608 O O . THR A 1 83 ? 21.256 1.914 -22.735 1.00 92.12 83 THR A O 1
ATOM 611 N N . THR A 1 84 ? 20.748 4.017 -23.326 1.00 92.25 84 THR A N 1
ATOM 612 C CA . THR A 1 84 ? 20.009 4.367 -22.111 1.00 92.25 84 THR A CA 1
ATOM 613 C C . THR A 1 84 ? 18.702 5.087 -22.435 1.00 92.25 84 THR A C 1
ATOM 615 O O . THR A 1 84 ? 18.569 5.721 -23.486 1.00 92.25 84 THR A O 1
ATOM 618 N N . ARG A 1 85 ? 17.717 4.988 -21.536 1.00 92.31 85 ARG A N 1
ATOM 619 C CA . ARG A 1 85 ? 16.431 5.685 -21.653 1.00 92.31 85 ARG A CA 1
ATOM 620 C C . ARG A 1 85 ? 15.842 5.981 -20.281 1.00 92.31 85 ARG A C 1
ATOM 622 O O . ARG A 1 85 ? 15.731 5.092 -19.449 1.00 92.31 85 ARG A O 1
ATOM 629 N N . VAL A 1 86 ? 15.376 7.207 -20.068 1.00 91.94 86 VAL A N 1
ATOM 630 C CA . VAL A 1 86 ? 14.585 7.536 -18.877 1.00 91.94 86 VAL A CA 1
ATOM 631 C C . VAL A 1 86 ? 13.208 6.881 -18.982 1.00 91.94 86 VAL A C 1
ATOM 633 O O . VAL A 1 86 ? 12.483 7.091 -19.957 1.00 91.94 86 VAL A O 1
ATOM 636 N N . MET A 1 87 ? 12.855 6.079 -17.983 1.00 92.25 87 MET A N 1
ATOM 637 C CA . MET A 1 87 ? 11.595 5.346 -17.907 1.00 92.25 87 MET A CA 1
ATOM 638 C C . MET A 1 87 ? 10.968 5.549 -16.530 1.00 92.25 87 MET A C 1
ATOM 640 O O . MET A 1 87 ? 11.671 5.645 -15.525 1.00 92.25 87 MET A O 1
ATOM 644 N N . SER A 1 88 ? 9.641 5.621 -16.493 1.00 90.94 88 SER A N 1
ATOM 645 C CA . SER A 1 88 ? 8.858 5.718 -15.265 1.00 90.94 88 SER A CA 1
ATOM 646 C C . SER A 1 88 ? 7.814 4.613 -15.214 1.00 90.94 88 SER A C 1
ATOM 648 O O . SER A 1 88 ? 7.259 4.205 -16.233 1.00 90.94 88 SER A O 1
ATOM 650 N N . THR A 1 89 ? 7.560 4.123 -14.010 1.00 91.00 89 THR A N 1
ATOM 651 C CA . THR A 1 89 ? 6.524 3.135 -13.713 1.00 91.00 89 THR A CA 1
ATOM 652 C C . THR A 1 89 ? 5.894 3.466 -12.363 1.00 91.00 89 THR A C 1
ATOM 654 O O . THR A 1 89 ? 6.350 4.369 -11.664 1.00 91.00 89 THR A O 1
ATOM 657 N N . LEU A 1 90 ? 4.828 2.763 -11.999 1.00 92.31 90 LEU A N 1
ATOM 658 C CA . LEU A 1 90 ? 4.041 3.060 -10.808 1.00 92.31 90 LEU A CA 1
ATOM 659 C C . LEU A 1 90 ? 4.261 2.010 -9.716 1.00 92.31 90 LEU A C 1
ATOM 661 O O . LEU A 1 90 ? 4.194 0.809 -9.992 1.00 92.31 90 LEU A O 1
ATOM 665 N N . ALA A 1 91 ? 4.428 2.459 -8.475 1.00 95.19 91 ALA A N 1
ATOM 666 C CA . ALA A 1 91 ? 4.201 1.636 -7.294 1.00 95.19 91 ALA A CA 1
ATOM 667 C C . ALA A 1 91 ? 2.892 2.050 -6.617 1.00 95.19 91 ALA A C 1
ATOM 669 O O . ALA A 1 91 ? 2.576 3.238 -6.535 1.00 95.19 91 ALA A O 1
ATOM 670 N N . THR A 1 92 ? 2.137 1.065 -6.136 1.00 96.00 92 THR A N 1
ATOM 671 C CA . THR A 1 92 ? 0.881 1.273 -5.409 1.00 96.00 92 THR A CA 1
ATOM 672 C C . THR A 1 92 ? 0.956 0.580 -4.058 1.00 96.00 92 THR A C 1
ATOM 674 O O . THR A 1 92 ? 1.294 -0.601 -3.979 1.00 96.00 92 THR A O 1
ATOM 677 N N . ALA A 1 93 ? 0.628 1.319 -3.005 1.00 96.38 93 ALA A N 1
ATOM 678 C CA . ALA A 1 93 ? 0.430 0.824 -1.657 1.00 96.38 93 ALA A CA 1
ATOM 679 C C . ALA A 1 93 ? -1.054 0.533 -1.423 1.00 96.38 93 ALA A C 1
ATOM 681 O O . ALA A 1 93 ? -1.931 1.310 -1.805 1.00 96.38 93 ALA A O 1
ATOM 682 N N . TYR A 1 94 ? -1.319 -0.565 -0.731 1.00 95.31 94 TYR A N 1
ATOM 683 C CA . TYR A 1 94 ? -2.640 -0.950 -0.266 1.00 95.31 94 TYR A CA 1
ATOM 684 C C . TYR A 1 94 ? -2.609 -1.012 1.249 1.00 95.31 94 TYR A C 1
ATOM 686 O O . TYR A 1 94 ? -1.726 -1.640 1.830 1.00 95.31 94 TYR A O 1
ATOM 694 N N . ALA A 1 95 ? -3.579 -0.360 1.874 1.00 92.62 95 ALA A N 1
ATOM 695 C CA . ALA A 1 95 ? -3.748 -0.336 3.312 1.00 92.62 95 ALA A CA 1
ATOM 696 C C . ALA A 1 95 ? -5.195 -0.691 3.632 1.00 92.62 95 ALA A C 1
ATOM 698 O O . ALA A 1 95 ? -6.113 -0.253 2.936 1.00 92.62 95 ALA A O 1
ATOM 699 N N . SER A 1 96 ? -5.394 -1.506 4.659 1.00 88.88 96 SER A N 1
ATOM 700 C CA . SER A 1 96 ? -6.726 -1.842 5.141 1.00 88.88 96 SER A CA 1
ATOM 701 C C . SER A 1 96 ? -6.723 -2.064 6.647 1.00 88.88 96 SER A C 1
ATOM 703 O O . SER A 1 96 ? -5.681 -2.331 7.255 1.00 88.88 96 SER A O 1
ATOM 705 N N . GLY A 1 97 ? -7.903 -1.929 7.244 1.00 83.06 97 GLY A N 1
ATOM 706 C CA . GLY A 1 97 ? -8.057 -1.908 8.690 1.00 83.06 97 GLY A CA 1
ATOM 707 C C . GLY A 1 97 ? -7.540 -0.609 9.308 1.00 83.06 97 GLY A C 1
ATOM 708 O O . GLY A 1 97 ? -7.704 0.457 8.718 1.00 83.06 97 GLY A O 1
ATOM 709 N N . GLY A 1 98 ? -6.941 -0.686 10.495 1.00 77.31 98 GLY A N 1
ATOM 710 C CA . GLY A 1 98 ? -6.575 0.498 11.277 1.00 77.31 98 GLY A CA 1
ATOM 711 C C . GLY A 1 98 ? -7.741 1.472 11.511 1.00 77.31 98 GLY A C 1
ATOM 712 O O . GLY A 1 98 ? -8.912 1.089 11.526 1.00 77.31 98 GLY A O 1
ATOM 713 N N . THR A 1 99 ? -7.421 2.756 11.646 1.00 73.38 99 THR A N 1
ATOM 714 C CA . THR A 1 99 ? -8.417 3.842 11.762 1.00 73.38 99 THR A CA 1
ATOM 715 C C . THR A 1 99 ? -9.148 4.160 10.449 1.00 73.38 99 THR A C 1
ATOM 717 O O . THR A 1 99 ? -10.113 4.922 10.447 1.00 73.38 99 THR A O 1
ATOM 720 N N . GLY A 1 100 ? -8.690 3.608 9.318 1.00 72.00 100 GLY A N 1
ATOM 721 C CA . GLY A 1 100 ? -9.206 3.901 7.978 1.00 72.00 100 GLY A CA 1
ATOM 722 C C . GLY A 1 100 ? -8.726 5.226 7.369 1.00 72.00 100 GLY A C 1
ATOM 723 O O . GLY A 1 100 ? -8.964 5.456 6.185 1.00 72.00 100 GLY A O 1
ATOM 724 N N . ASN A 1 101 ? -8.030 6.080 8.128 1.00 79.69 101 ASN A N 1
ATOM 725 C CA . ASN A 1 101 ? -7.419 7.304 7.612 1.00 79.69 101 ASN A CA 1
ATOM 726 C C . ASN A 1 101 ? -5.906 7.117 7.466 1.00 79.69 101 ASN A C 1
ATOM 728 O O . ASN A 1 101 ? -5.180 7.158 8.457 1.00 79.69 101 ASN A O 1
ATOM 732 N N . PHE A 1 102 ? -5.431 6.901 6.238 1.00 88.69 102 PHE A N 1
ATOM 733 C CA . PHE A 1 102 ? -4.033 6.556 5.986 1.00 88.69 102 PHE A CA 1
ATOM 734 C C . PHE A 1 102 ? -3.219 7.732 5.450 1.00 88.69 102 PHE A C 1
ATOM 736 O O . PHE A 1 102 ? -3.630 8.447 4.538 1.00 88.69 102 PHE A O 1
ATOM 743 N N . SER A 1 103 ? -2.006 7.858 5.974 1.00 92.62 103 SER A N 1
ATOM 744 C CA . SER A 1 103 ? -0.939 8.697 5.440 1.00 92.62 103 SER A CA 1
ATOM 745 C C . SER A 1 103 ? 0.129 7.820 4.797 1.00 92.62 103 SER A C 1
ATOM 747 O O . SER A 1 103 ? 0.373 6.702 5.251 1.00 92.62 103 SER A O 1
ATOM 749 N N . TYR A 1 104 ? 0.752 8.329 3.736 1.00 94.75 104 TYR A N 1
ATOM 750 C CA . TYR A 1 104 ? 1.754 7.617 2.950 1.00 94.75 104 TYR A CA 1
ATOM 751 C C . TYR A 1 104 ? 3.015 8.466 2.858 1.00 94.75 104 TYR A C 1
ATOM 753 O O . TYR A 1 104 ? 2.929 9.679 2.680 1.00 94.75 104 TYR A O 1
ATOM 761 N N . ASN A 1 105 ? 4.178 7.833 2.946 1.00 94.62 105 ASN A N 1
ATOM 762 C CA . ASN A 1 105 ? 5.461 8.480 2.714 1.00 94.62 105 ASN A CA 1
ATOM 763 C C . ASN A 1 105 ? 6.376 7.542 1.930 1.00 94.62 105 ASN A C 1
ATOM 765 O O . ASN A 1 105 ? 6.872 6.543 2.457 1.00 94.62 105 ASN A O 1
ATOM 769 N N . TRP A 1 106 ? 6.586 7.859 0.657 1.00 94.44 106 TRP A N 1
ATOM 770 C CA . TRP A 1 106 ? 7.410 7.051 -0.234 1.00 94.44 106 TRP A CA 1
ATOM 771 C C . TRP A 1 106 ? 8.868 7.503 -0.248 1.00 94.44 106 TRP A C 1
ATOM 773 O O . TRP A 1 106 ? 9.162 8.692 -0.329 1.00 94.44 106 TRP A O 1
ATOM 783 N N . ARG A 1 107 ? 9.783 6.532 -0.266 1.00 93.06 107 ARG A N 1
ATOM 784 C CA . ARG A 1 107 ? 11.218 6.742 -0.490 1.00 93.06 107 ARG A CA 1
ATOM 785 C C . ARG A 1 107 ? 11.794 5.684 -1.420 1.00 93.06 107 ARG A C 1
ATOM 787 O O . ARG A 1 107 ? 11.325 4.546 -1.459 1.00 93.06 107 ARG A O 1
ATOM 794 N N . VAL A 1 108 ? 12.863 6.044 -2.118 1.00 92.56 108 VAL A N 1
ATOM 795 C CA . VAL A 1 108 ? 13.706 5.073 -2.821 1.00 92.56 108 VAL A CA 1
ATOM 796 C C . VAL A 1 108 ? 14.614 4.386 -1.805 1.00 92.56 108 VAL A C 1
ATOM 798 O O . VAL A 1 108 ? 15.240 5.058 -0.987 1.00 92.56 108 VAL A O 1
ATOM 801 N N . ILE A 1 109 ? 14.685 3.057 -1.859 1.00 93.31 109 ILE A N 1
ATOM 802 C CA . ILE A 1 109 ? 15.554 2.245 -0.990 1.00 93.31 109 ILE A CA 1
ATOM 803 C C . ILE A 1 109 ? 16.631 1.480 -1.765 1.00 93.31 109 ILE A C 1
ATOM 805 O O . ILE A 1 109 ? 17.575 0.979 -1.162 1.00 93.31 109 ILE A O 1
ATOM 809 N N . GLY A 1 110 ? 16.519 1.405 -3.091 1.00 91.19 110 GLY A N 1
ATOM 810 C CA . GLY A 1 110 ? 17.525 0.782 -3.941 1.00 91.19 110 GLY A CA 1
ATOM 811 C C . GLY A 1 110 ? 17.211 0.932 -5.424 1.00 91.19 110 GLY A C 1
ATOM 812 O O . GLY A 1 110 ? 16.106 1.302 -5.814 1.00 91.19 110 GLY A O 1
ATOM 813 N N . TRP A 1 111 ? 18.195 0.641 -6.265 1.00 90.94 111 TRP A N 1
ATOM 814 C CA . TRP A 1 111 ? 18.044 0.550 -7.716 1.00 90.94 111 TRP A CA 1
ATOM 815 C C . TRP A 1 111 ? 19.127 -0.368 -8.285 1.00 90.94 111 TRP A C 1
ATOM 817 O O . TRP A 1 111 ? 20.157 -0.595 -7.649 1.00 90.94 111 TRP A O 1
ATOM 827 N N . GLY A 1 112 ? 18.911 -0.901 -9.485 1.00 87.31 112 GLY A N 1
ATOM 828 C CA . GLY A 1 112 ? 19.888 -1.772 -10.136 1.00 87.31 112 GLY A CA 1
ATOM 829 C C . GLY A 1 112 ? 19.647 -1.950 -11.629 1.00 87.31 112 GLY A C 1
ATOM 830 O O . GLY A 1 112 ? 18.767 -1.315 -12.212 1.00 87.31 112 GLY A O 1
ATOM 831 N N . GLY A 1 113 ? 20.500 -2.758 -12.267 1.00 78.62 113 GLY A N 1
ATOM 832 C CA . GLY A 1 113 ? 20.521 -2.915 -13.728 1.00 78.62 113 GLY A CA 1
ATOM 833 C C . GLY A 1 113 ? 20.966 -1.650 -14.464 1.00 78.62 113 GLY A C 1
ATOM 834 O O . GLY A 1 113 ? 20.398 -1.298 -15.496 1.00 78.62 113 GLY A O 1
ATOM 835 N N . GLY A 1 114 ? 21.914 -0.913 -13.869 1.00 67.81 114 GLY A N 1
ATOM 836 C CA . GLY A 1 114 ? 22.464 0.345 -14.389 1.00 67.81 114 GLY A CA 1
ATOM 837 C C . GLY A 1 114 ? 21.521 1.550 -14.374 1.00 67.81 114 GLY A C 1
ATOM 838 O O . GLY A 1 114 ? 21.813 2.564 -15.003 1.00 67.81 114 GLY A O 1
ATOM 839 N N . ALA A 1 115 ? 20.427 1.449 -13.619 1.00 68.69 115 ALA A N 1
ATOM 840 C CA . ALA A 1 115 ? 19.603 2.579 -13.225 1.00 68.69 115 ALA A CA 1
ATOM 841 C C . ALA A 1 115 ? 20.423 3.654 -12.485 1.00 68.69 115 ALA A C 1
ATOM 843 O O . ALA A 1 115 ? 21.195 3.341 -11.579 1.00 68.69 115 ALA A O 1
ATOM 844 N N . SER A 1 116 ? 20.220 4.927 -12.829 1.00 65.44 116 SER A N 1
ATOM 845 C CA . SER A 1 116 ? 20.712 6.086 -12.070 1.00 65.44 116 SER A CA 1
ATOM 846 C C . SER A 1 116 ? 19.622 7.157 -11.944 1.00 65.44 116 SER A C 1
ATOM 848 O O . SER A 1 116 ? 18.734 7.249 -12.800 1.00 65.44 116 SER A O 1
ATOM 850 N N . GLY A 1 117 ? 19.674 7.945 -10.860 1.00 63.84 117 GLY A N 1
ATOM 851 C CA . GLY A 1 117 ? 18.776 9.087 -10.634 1.00 63.84 117 GLY A CA 1
ATOM 852 C C . GLY A 1 117 ? 17.352 8.719 -10.213 1.00 63.84 117 GLY A C 1
ATOM 853 O O . GLY A 1 117 ? 16.405 9.346 -10.681 1.00 63.84 117 GLY A O 1
ATOM 854 N N . ALA A 1 118 ? 17.186 7.694 -9.371 1.00 69.19 118 ALA A N 1
ATOM 855 C CA . ALA A 1 118 ? 15.862 7.271 -8.934 1.00 69.19 118 ALA A CA 1
ATOM 856 C C . ALA A 1 118 ? 15.199 8.290 -7.999 1.00 69.19 118 ALA A C 1
ATOM 858 O O . ALA A 1 118 ? 15.810 8.759 -7.038 1.00 69.19 118 ALA A O 1
ATOM 859 N N . THR A 1 119 ? 13.931 8.599 -8.262 1.00 69.81 119 THR A N 1
ATOM 860 C CA . THR A 1 119 ? 13.111 9.491 -7.438 1.00 69.81 119 THR A CA 1
ATOM 861 C C . THR A 1 119 ? 11.808 8.800 -7.050 1.00 69.81 119 THR A C 1
ATOM 863 O O . THR A 1 119 ? 11.209 8.068 -7.837 1.00 69.81 119 THR A O 1
ATOM 866 N N . ALA A 1 120 ? 11.393 9.024 -5.805 1.00 66.44 120 ALA A N 1
ATOM 867 C CA . ALA A 1 120 ? 10.086 8.673 -5.274 1.00 66.44 120 ALA A CA 1
ATOM 868 C C . ALA A 1 120 ? 9.736 9.737 -4.229 1.00 66.44 120 ALA A C 1
ATOM 870 O O . ALA A 1 120 ? 10.539 10.013 -3.340 1.00 66.44 120 ALA A O 1
ATOM 871 N N . GLY A 1 121 ? 8.575 10.366 -4.372 1.00 64.50 121 GLY A N 1
ATOM 872 C CA . GLY A 1 121 ? 8.078 11.377 -3.447 1.00 64.50 121 GLY A CA 1
ATOM 873 C C . GLY A 1 121 ? 6.591 11.566 -3.687 1.00 64.50 121 GLY A C 1
ATOM 874 O O . GLY A 1 121 ? 6.190 12.089 -4.724 1.00 64.50 121 GLY A O 1
ATOM 875 N N . SER A 1 122 ? 5.774 11.057 -2.773 1.00 75.25 122 SER A N 1
ATOM 876 C CA . SER A 1 122 ? 4.322 11.190 -2.817 1.00 75.25 122 SER A CA 1
ATOM 877 C C . SER A 1 122 ? 3.753 10.970 -1.422 1.00 75.25 122 SER A C 1
ATOM 879 O O . SER A 1 122 ? 4.223 10.086 -0.704 1.00 75.25 122 SER A O 1
ATOM 881 N N . ASN A 1 123 ? 2.721 11.743 -1.084 1.00 84.88 123 ASN A N 1
ATOM 882 C CA . ASN A 1 123 ? 1.933 11.566 0.137 1.00 84.88 123 ASN A CA 1
ATOM 883 C C . ASN A 1 123 ? 0.627 10.799 -0.131 1.00 84.88 123 ASN A C 1
ATOM 885 O O . ASN A 1 123 ? -0.296 10.821 0.680 1.00 84.88 123 ASN A O 1
ATOM 889 N N . THR A 1 124 ? 0.522 10.159 -1.299 1.00 90.75 124 THR A N 1
ATOM 890 C CA . THR A 1 124 ? -0.637 9.361 -1.705 1.00 90.75 124 THR A CA 1
ATOM 891 C C . THR A 1 124 ? -0.300 7.871 -1.718 1.00 90.75 124 THR A C 1
ATOM 893 O O . THR A 1 124 ? 0.859 7.458 -1.610 1.00 90.75 124 THR A O 1
ATOM 896 N N . ASN A 1 125 ? -1.322 7.037 -1.907 1.00 92.81 125 ASN A N 1
ATOM 897 C CA . ASN A 1 125 ? -1.176 5.588 -2.030 1.00 92.81 125 ASN A CA 1
ATOM 898 C C . ASN A 1 125 ? -0.412 5.142 -3.292 1.00 92.81 125 ASN A C 1
ATOM 900 O O . ASN A 1 125 ? -0.197 3.948 -3.484 1.00 92.81 125 ASN A O 1
ATOM 904 N N . GLN A 1 126 ? -0.002 6.070 -4.156 1.00 93.38 126 GLN A N 1
ATOM 905 C CA . GLN A 1 126 ? 0.732 5.789 -5.381 1.00 93.38 126 GLN A CA 1
ATOM 906 C C . GLN A 1 126 ? 1.963 6.684 -5.505 1.00 93.38 126 GLN A C 1
ATOM 908 O O . GLN A 1 126 ? 1.945 7.859 -5.133 1.00 93.38 126 GLN A O 1
ATOM 913 N N . VAL A 1 127 ? 3.031 6.142 -6.087 1.00 92.81 127 VAL A N 1
ATOM 914 C CA . VAL A 1 127 ? 4.225 6.913 -6.438 1.00 92.81 127 VAL A CA 1
ATOM 915 C C . VAL A 1 127 ? 4.754 6.497 -7.803 1.00 92.81 127 VAL A C 1
ATOM 917 O O . VAL A 1 127 ? 4.792 5.314 -8.145 1.00 92.81 127 VAL A O 1
ATOM 920 N N . SER A 1 128 ? 5.173 7.485 -8.590 1.00 91.25 128 SER A N 1
ATOM 921 C CA . SER A 1 128 ? 5.942 7.244 -9.807 1.00 91.25 128 SER A CA 1
ATOM 922 C C . SER A 1 128 ? 7.390 6.960 -9.420 1.00 91.25 128 SER A C 1
ATOM 924 O O . SER A 1 128 ? 8.031 7.799 -8.788 1.00 91.25 128 SER A O 1
ATOM 926 N N . ALA A 1 129 ? 7.894 5.789 -9.793 1.00 89.88 129 ALA A N 1
ATOM 927 C CA . ALA A 1 129 ? 9.298 5.429 -9.692 1.00 89.88 129 ALA A CA 1
ATOM 928 C C . ALA A 1 129 ? 9.950 5.618 -11.063 1.00 89.88 129 ALA A C 1
ATOM 930 O O . ALA A 1 129 ? 9.522 5.026 -12.058 1.00 89.88 129 ALA A O 1
ATOM 931 N N . GLN A 1 130 ? 10.989 6.443 -11.120 1.00 88.94 130 GLN A N 1
ATOM 932 C CA . GLN A 1 130 ? 11.708 6.763 -12.351 1.00 88.94 130 GLN A CA 1
ATOM 933 C C . GLN A 1 130 ? 13.148 6.269 -12.273 1.00 88.94 130 GLN A C 1
ATOM 935 O O . GLN A 1 130 ? 13.756 6.322 -11.211 1.00 88.94 130 GLN A O 1
ATOM 940 N N . CYS A 1 131 ? 13.715 5.822 -13.390 1.00 88.88 131 CYS A N 1
ATOM 941 C CA . CYS A 1 131 ? 15.157 5.637 -13.517 1.00 88.88 131 CYS A CA 1
ATOM 942 C C . CYS A 1 131 ? 15.628 5.794 -14.964 1.00 88.88 131 CYS A C 1
ATOM 944 O O . CYS A 1 131 ? 14.838 5.774 -15.910 1.00 88.88 131 CYS A O 1
ATOM 946 N N . THR A 1 132 ? 16.940 5.927 -15.136 1.00 91.69 132 THR A N 1
ATOM 947 C CA . THR A 1 132 ? 17.588 5.783 -16.444 1.00 91.69 132 THR A CA 1
ATOM 948 C C . THR A 1 132 ? 17.862 4.305 -16.723 1.00 91.69 132 THR A C 1
ATOM 950 O O . THR A 1 132 ? 18.834 3.762 -16.217 1.00 91.69 132 THR A O 1
ATOM 953 N N . ALA A 1 133 ? 17.014 3.643 -17.508 1.00 92.38 133 ALA A N 1
ATOM 954 C CA . ALA A 1 133 ? 17.151 2.229 -17.843 1.00 92.38 133 ALA A CA 1
ATOM 955 C C . ALA A 1 133 ? 18.247 1.976 -18.892 1.00 92.38 133 ALA A C 1
ATOM 957 O O . ALA A 1 133 ? 18.410 2.768 -19.825 1.00 92.38 133 ALA A O 1
ATOM 958 N N . LEU A 1 134 ? 18.962 0.855 -18.768 1.00 91.81 134 LEU A N 1
ATOM 959 C CA . LEU A 1 134 ? 19.970 0.400 -19.731 1.00 91.81 134 LEU A CA 1
ATOM 960 C C . LEU A 1 134 ? 19.369 -0.546 -20.772 1.00 91.81 134 LEU A C 1
ATOM 962 O O . LEU A 1 134 ? 18.590 -1.441 -20.438 1.00 91.81 134 LEU A O 1
ATOM 966 N N . LEU A 1 135 ? 19.790 -0.389 -22.027 1.00 93.25 135 LEU A N 1
ATOM 967 C CA . LEU A 1 135 ? 19.401 -1.264 -23.127 1.00 93.25 135 LEU A CA 1
ATOM 968 C C . LEU A 1 135 ? 19.869 -2.698 -22.843 1.00 93.25 135 LEU A C 1
ATOM 970 O O . LEU A 1 135 ? 21.057 -2.936 -22.645 1.00 93.25 135 LEU A O 1
ATOM 974 N N . ASN A 1 136 ? 18.925 -3.638 -22.818 1.00 91.06 136 ASN A N 1
ATOM 975 C CA . ASN A 1 136 ? 19.103 -5.053 -22.479 1.00 91.06 136 ASN A CA 1
ATOM 976 C C . ASN A 1 136 ? 19.713 -5.309 -21.081 1.00 91.06 136 ASN A C 1
ATOM 978 O O . ASN A 1 136 ? 20.221 -6.397 -20.827 1.00 91.06 136 ASN A O 1
ATOM 982 N N . GLY A 1 137 ? 19.667 -4.326 -20.170 1.00 84.88 137 GLY A N 1
ATOM 983 C CA . GLY A 1 137 ? 20.347 -4.377 -18.866 1.00 84.88 137 GLY A CA 1
ATOM 984 C C . GLY A 1 137 ? 19.469 -4.707 -17.653 1.00 84.88 137 GLY A C 1
ATOM 985 O O . GLY A 1 137 ? 19.994 -4.784 -16.547 1.00 84.88 137 GLY A O 1
ATOM 986 N N . GLY A 1 138 ? 18.155 -4.890 -17.840 1.00 84.38 138 GLY A N 1
ATOM 987 C CA . GLY A 1 138 ? 17.206 -5.239 -16.773 1.00 84.38 138 GLY A CA 1
ATOM 988 C C . GLY A 1 138 ? 17.206 -4.247 -15.606 1.00 84.38 138 GLY A C 1
ATOM 989 O O . GLY A 1 138 ? 17.716 -4.553 -14.531 1.00 84.38 138 GLY A O 1
ATOM 990 N N . SER A 1 139 ? 16.644 -3.053 -15.800 1.00 92.88 139 SER A N 1
ATOM 991 C CA . SER A 1 139 ? 16.697 -1.978 -14.803 1.00 92.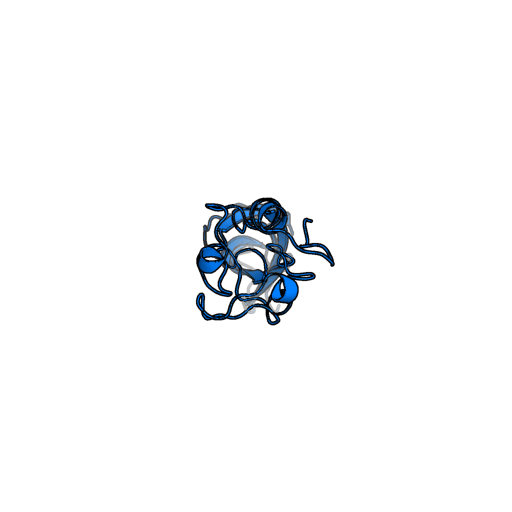88 139 SER A CA 1
ATOM 992 C C . SER A 1 139 ? 15.531 -2.031 -13.813 1.00 92.88 139 SER A C 1
ATOM 994 O O . SER A 1 139 ? 14.420 -2.432 -14.160 1.00 92.88 139 SER A O 1
ATOM 996 N N . TYR A 1 140 ? 15.766 -1.609 -12.570 1.00 93.12 140 TYR A N 1
ATOM 997 C CA . TYR A 1 140 ? 14.720 -1.552 -11.546 1.00 93.12 140 TYR A CA 1
ATOM 998 C C . TYR A 1 140 ? 14.956 -0.454 -10.505 1.00 93.12 140 TYR A C 1
ATOM 1000 O O . TYR A 1 140 ? 16.080 0.020 -10.318 1.00 93.12 140 TYR A O 1
ATOM 1008 N N . VAL A 1 141 ? 13.882 -0.099 -9.800 1.00 93.62 141 VAL A N 1
ATOM 1009 C CA . VAL A 1 141 ? 13.869 0.768 -8.617 1.00 93.62 141 VAL A CA 1
ATOM 1010 C C . VAL A 1 141 ? 13.106 0.055 -7.504 1.00 93.62 141 VAL A C 1
ATOM 1012 O O . VAL A 1 141 ? 11.965 -0.358 -7.700 1.00 93.62 141 VAL A O 1
ATOM 1015 N N . ASP A 1 142 ? 13.725 -0.069 -6.337 1.00 94.06 142 ASP A N 1
ATOM 1016 C CA . ASP A 1 142 ? 13.075 -0.536 -5.117 1.00 94.06 142 ASP A CA 1
ATOM 1017 C C . ASP A 1 142 ? 12.625 0.676 -4.300 1.00 94.06 142 ASP A C 1
ATOM 1019 O O . ASP A 1 142 ? 13.413 1.576 -3.987 1.00 94.06 142 ASP A O 1
ATOM 1023 N N . VAL A 1 143 ? 11.344 0.696 -3.946 1.00 94.69 143 VAL A N 1
ATOM 1024 C CA . VAL A 1 143 ? 10.730 1.748 -3.136 1.00 94.69 143 VAL A CA 1
ATOM 1025 C C . VAL A 1 143 ? 10.187 1.174 -1.836 1.00 94.69 143 VAL A C 1
ATOM 1027 O O . VAL A 1 143 ? 9.738 0.028 -1.788 1.00 94.69 143 VAL A O 1
ATOM 1030 N N . ALA A 1 144 ? 10.209 1.989 -0.787 1.00 95.62 144 ALA A N 1
ATOM 1031 C CA . ALA A 1 144 ? 9.488 1.737 0.450 1.00 95.62 144 ALA A CA 1
ATOM 1032 C C . ALA A 1 144 ? 8.413 2.803 0.655 1.00 95.62 144 ALA A C 1
ATOM 1034 O O . ALA A 1 144 ? 8.647 3.975 0.360 1.00 95.62 144 ALA A O 1
ATOM 1035 N N . CYS A 1 145 ? 7.266 2.400 1.191 1.00 95.88 145 CYS A N 1
ATOM 1036 C CA . CYS A 1 145 ? 6.232 3.298 1.681 1.00 95.88 145 CYS A CA 1
ATOM 1037 C C . CYS A 1 145 ? 6.077 3.088 3.182 1.00 95.88 145 CYS A C 1
ATOM 1039 O O . CYS A 1 145 ? 5.774 1.970 3.602 1.00 95.88 145 CYS A O 1
ATOM 1041 N N . ASP A 1 146 ? 6.262 4.140 3.973 1.00 94.81 146 ASP A N 1
ATOM 1042 C CA . ASP A 1 146 ? 5.755 4.145 5.340 1.00 94.81 146 ASP A CA 1
ATOM 1043 C C . ASP A 1 146 ? 4.288 4.559 5.295 1.00 94.81 146 ASP A C 1
ATOM 1045 O O . ASP A 1 146 ? 3.948 5.622 4.774 1.00 94.81 146 ASP A O 1
ATOM 1049 N N . ILE A 1 147 ? 3.428 3.703 5.830 1.00 94.44 147 ILE A N 1
ATOM 1050 C CA . ILE A 1 147 ? 1.989 3.913 5.877 1.00 94.44 147 ILE A CA 1
ATOM 1051 C C . ILE A 1 147 ? 1.592 3.983 7.340 1.00 94.44 147 ILE A C 1
ATOM 1053 O O . ILE A 1 147 ? 1.928 3.079 8.108 1.00 94.44 147 ILE A O 1
ATOM 1057 N N . SER A 1 148 ? 0.884 5.042 7.719 1.00 89.81 148 SER A N 1
ATOM 1058 C CA . SER A 1 148 ? 0.391 5.224 9.083 1.00 89.81 148 SER A CA 1
ATOM 1059 C C . SER A 1 148 ? -1.092 5.538 9.098 1.00 89.81 148 SER A C 1
ATOM 1061 O O . SER A 1 148 ? -1.563 6.333 8.287 1.00 89.81 148 SER A O 1
ATOM 1063 N N . ASP A 1 149 ? -1.804 4.952 10.056 1.00 84.31 149 ASP A N 1
ATOM 1064 C CA . ASP A 1 149 ? -3.204 5.254 10.358 1.00 84.31 149 ASP A CA 1
ATOM 1065 C C . ASP A 1 149 ? -3.360 6.261 11.522 1.00 84.31 149 ASP A C 1
ATOM 1067 O O . ASP A 1 149 ? -4.448 6.434 12.071 1.00 84.31 149 ASP A O 1
ATOM 1071 N N . GLY A 1 150 ? -2.259 6.909 11.933 1.00 74.75 150 GLY A N 1
ATOM 1072 C CA . GLY A 1 150 ? -2.205 7.858 13.052 1.00 74.75 150 GLY A CA 1
ATOM 1073 C C . GLY A 1 150 ? -2.019 7.217 14.433 1.00 74.75 150 GLY A C 1
ATOM 1074 O O . GLY A 1 150 ? -1.723 7.928 15.391 1.00 74.75 150 GLY A O 1
ATOM 1075 N N . VAL A 1 151 ? -2.142 5.891 14.542 1.00 71.50 151 VAL A N 1
ATOM 1076 C CA . VAL A 1 151 ? -1.948 5.126 15.791 1.00 71.50 151 VAL A CA 1
ATOM 1077 C C . VAL A 1 151 ? -0.825 4.102 15.637 1.00 71.50 151 VAL A C 1
ATOM 1079 O O . VAL A 1 151 ? -0.033 3.871 16.549 1.00 71.50 151 VAL A O 1
ATOM 1082 N N . SER A 1 152 ? -0.747 3.493 14.463 1.00 81.69 152 SER A N 1
ATOM 1083 C CA . SER A 1 152 ? 0.204 2.470 14.072 1.00 81.69 152 SER A CA 1
ATOM 1084 C C . SER A 1 152 ? 0.840 2.817 12.727 1.00 81.69 152 SER A C 1
ATOM 1086 O O . SER A 1 152 ? 0.342 3.657 11.971 1.00 81.69 152 SER A O 1
ATOM 1088 N N . SER A 1 153 ? 1.973 2.177 12.439 1.00 89.50 153 SER A N 1
ATOM 1089 C CA . SER A 1 153 ? 2.712 2.382 11.194 1.00 89.50 153 SER A CA 1
ATOM 1090 C C . SER A 1 153 ? 3.341 1.082 10.710 1.00 89.50 153 SER A C 1
ATOM 1092 O O . SER A 1 153 ? 3.744 0.238 11.512 1.00 89.50 153 SER A O 1
ATOM 1094 N N . GLN A 1 154 ? 3.441 0.928 9.393 1.00 93.94 154 GLN A N 1
ATOM 1095 C CA . GLN A 1 154 ? 4.095 -0.191 8.719 1.00 93.94 154 GLN A CA 1
ATOM 1096 C C . GLN A 1 154 ? 4.875 0.330 7.524 1.00 93.94 154 GLN A C 1
ATOM 1098 O O . GLN A 1 154 ? 4.424 1.230 6.818 1.00 93.94 154 GLN A O 1
ATOM 1103 N N . THR A 1 155 ? 6.026 -0.283 7.277 1.00 96.19 155 THR A N 1
ATOM 1104 C CA . THR A 1 155 ? 6.806 -0.045 6.068 1.00 96.19 155 THR A CA 1
ATOM 1105 C C . THR A 1 155 ? 6.602 -1.215 5.121 1.00 96.19 155 THR A C 1
ATOM 1107 O O . THR A 1 155 ? 6.884 -2.362 5.468 1.00 96.19 155 THR A O 1
ATOM 1110 N N . VAL A 1 156 ? 6.148 -0.922 3.909 1.00 96.88 156 VAL A N 1
ATOM 1111 C CA . VAL A 1 156 ? 6.003 -1.901 2.825 1.00 96.88 156 VAL A CA 1
ATOM 1112 C C . VAL A 1 156 ? 6.975 -1.580 1.708 1.00 96.88 156 VAL A C 1
ATOM 1114 O O . VAL A 1 156 ? 7.349 -0.425 1.522 1.00 96.88 156 VAL A O 1
ATOM 1117 N N . THR A 1 157 ? 7.394 -2.596 0.959 1.00 96.81 157 THR A N 1
ATOM 1118 C CA . THR A 1 157 ? 8.351 -2.425 -0.138 1.00 96.81 157 THR A CA 1
ATOM 1119 C C . THR A 1 157 ? 7.786 -2.961 -1.440 1.00 96.81 157 THR A C 1
ATOM 1121 O O . THR A 1 157 ? 6.972 -3.883 -1.445 1.00 96.81 157 THR A O 1
ATOM 1124 N N . ALA A 1 158 ? 8.201 -2.359 -2.548 1.00 96.06 158 ALA A N 1
ATOM 1125 C CA . ALA A 1 158 ? 7.831 -2.792 -3.884 1.00 96.06 158 ALA A CA 1
ATOM 1126 C C . ALA A 1 158 ? 8.998 -2.596 -4.852 1.00 96.06 158 ALA A C 1
ATOM 1128 O O . ALA A 1 158 ? 9.711 -1.592 -4.785 1.00 96.06 158 ALA A O 1
ATOM 1129 N N . ARG A 1 159 ? 9.143 -3.536 -5.791 1.00 94.81 159 ARG A N 1
ATOM 1130 C CA . ARG A 1 159 ? 10.079 -3.430 -6.911 1.00 94.81 159 ARG A CA 1
ATOM 1131 C C . ARG A 1 159 ? 9.356 -2.987 -8.172 1.00 94.81 159 ARG A C 1
ATOM 1133 O O . ARG A 1 159 ? 8.420 -3.636 -8.625 1.00 94.81 159 ARG A O 1
ATOM 1140 N N . CYS A 1 160 ? 9.841 -1.903 -8.748 1.00 94.25 160 CYS A N 1
ATOM 1141 C CA . CYS A 1 160 ? 9.431 -1.356 -10.029 1.00 94.25 160 CYS A CA 1
ATOM 1142 C C . CYS A 1 160 ? 10.456 -1.742 -11.096 1.00 94.25 160 CYS A C 1
ATOM 1144 O O . CYS A 1 160 ? 11.642 -1.476 -10.913 1.00 94.25 160 CYS A O 1
ATOM 1146 N N . SER A 1 161 ? 10.023 -2.347 -12.203 1.00 93.94 161 SER A N 1
ATOM 1147 C CA . SER A 1 161 ? 10.929 -2.837 -13.254 1.00 93.94 161 SER A CA 1
ATOM 1148 C C . SER A 1 161 ? 10.767 -2.060 -14.558 1.00 93.94 161 SER A C 1
ATOM 1150 O O . SER A 1 161 ? 9.654 -1.755 -14.990 1.00 93.94 161 SER A O 1
ATOM 1152 N N . MET A 1 162 ? 11.891 -1.762 -15.205 1.00 92.69 162 MET A N 1
ATOM 1153 C CA . MET A 1 162 ? 11.972 -1.026 -16.461 1.00 92.69 162 MET A CA 1
ATOM 1154 C C . MET A 1 162 ? 12.781 -1.841 -17.469 1.00 92.69 162 MET A C 1
ATOM 1156 O O . MET A 1 162 ? 14.007 -1.939 -17.386 1.00 92.69 162 MET A O 1
ATOM 1160 N N . ASN A 1 163 ? 12.086 -2.406 -18.450 1.00 93.50 163 ASN A N 1
ATOM 1161 C CA . ASN A 1 163 ? 12.697 -3.209 -19.498 1.00 93.50 163 ASN A CA 1
ATOM 1162 C C . ASN A 1 163 ? 12.917 -2.344 -20.733 1.00 93.50 163 ASN A C 1
ATOM 1164 O O . ASN A 1 163 ? 11.995 -2.128 -21.520 1.00 93.50 163 ASN A O 1
ATOM 1168 N N . TYR A 1 164 ? 14.138 -1.853 -20.909 1.00 94.88 164 TYR A N 1
ATOM 1169 C CA . TYR A 1 164 ? 14.556 -1.231 -22.157 1.00 94.88 164 TYR A CA 1
ATOM 1170 C C . TYR A 1 164 ? 15.284 -2.268 -23.005 1.00 94.88 164 TYR A C 1
ATOM 1172 O O . TYR A 1 164 ? 16.315 -2.775 -22.576 1.00 94.88 164 TYR A O 1
ATOM 1180 N N . PHE A 1 165 ? 14.759 -2.617 -24.177 1.00 95.19 165 PHE A N 1
ATOM 1181 C CA . PHE A 1 165 ? 15.333 -3.680 -25.006 1.00 95.19 165 PHE A CA 1
ATOM 1182 C C . PHE A 1 165 ? 15.271 -3.364 -26.499 1.00 95.19 165 PHE A C 1
ATOM 1184 O O . PHE A 1 165 ? 14.600 -2.423 -26.920 1.00 95.19 165 PHE A O 1
ATOM 1191 N N . ASN A 1 166 ? 15.985 -4.147 -27.300 1.00 95.62 166 ASN A N 1
ATOM 1192 C CA . ASN A 1 166 ? 15.918 -4.144 -28.759 1.00 95.62 166 ASN A CA 1
ATOM 1193 C C . ASN A 1 166 ? 15.694 -5.572 -29.289 1.00 95.62 166 ASN A C 1
ATOM 1195 O O . ASN A 1 166 ? 15.639 -6.528 -28.522 1.00 95.62 166 ASN A O 1
ATOM 1199 N N . THR A 1 167 ? 15.498 -5.703 -30.600 1.00 88.62 167 THR A N 1
ATOM 1200 C CA . THR A 1 167 ? 15.155 -6.982 -31.267 1.00 88.62 167 THR A CA 1
ATOM 1201 C C . THR A 1 167 ? 16.156 -7.341 -32.367 1.00 88.62 167 THR A C 1
ATOM 1203 O O . THR A 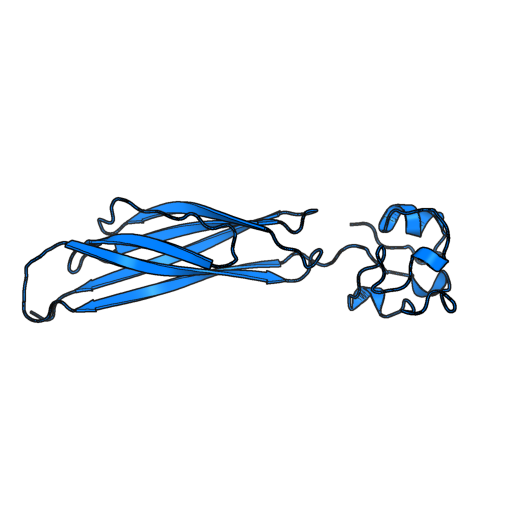1 167 ? 15.765 -7.846 -33.414 1.00 88.62 167 THR A O 1
ATOM 1206 N N . VAL A 1 168 ? 17.432 -7.006 -32.141 1.00 71.06 168 VAL A N 1
ATOM 1207 C CA . VAL A 1 168 ? 18.542 -7.293 -33.074 1.00 71.06 168 VAL A CA 1
ATOM 1208 C C . VAL A 1 168 ? 18.754 -8.788 -33.256 1.00 71.06 168 VAL A C 1
ATOM 1210 O O . VAL A 1 168 ? 18.676 -9.509 -32.236 1.00 71.06 168 VAL A O 1
#

pLDDT: mean 89.16, std 8.18, range [62.97, 97.5]

Organism: NCBI:txid2763498

Sequence (168 aa):
MATVPANPSLQDLVNVFGGPGDLFSYARGGGLVPNISQNYGVSDNSWYLELAQFVGATNYVPFTASATGSTVSFNLGNKTTPTTRVMSTLATAYASGGTGNFSYNWRVIGWGGGASGATAGSNTNQVSAQCTALLNGGSYVDVACDISDGVSSQTVTARCSMNYFNTV